Protein AF-A0A4Q2R6A9-F1 (afdb_monomer_lite)

Sequence (75 aa):
MRRPHVYERSVPRIRRGACTAPEGDPVRAARSVLRALQAVIATADAAGLAGLVDLLDAAWIEAERIEAGTPPVGT

Foldseek 3Di:
DDDDDDPPPPPPPPPPPPPPPPPDQLLVVLVVLLVPLVVVLVVCVVVVVVVVNVVSVVSNVVSVCVNVVHDDDDD

Secondary structure (DSSP, 8-state):
-PPP------------------SS-HHHHHHHHHHHHHHHHHHHHHTT-HHHHHHHHHHHHHHHHHHTTPPPS--

Structure (mmCIF, N/CA/C/O backbone):
data_AF-A0A4Q2R6A9-F1
#
_entry.id   AF-A0A4Q2R6A9-F1
#
loop_
_atom_site.group_PDB
_atom_site.id
_atom_site.type_symbol
_atom_site.label_atom_id
_atom_site.label_alt_id
_atom_site.label_comp_id
_atom_site.label_asym_id
_atom_site.label_entity_id
_atom_site.label_seq_id
_atom_site.pdbx_PDB_ins_code
_atom_site.Cartn_x
_atom_site.Cartn_y
_atom_site.Cartn_z
_atom_site.occupancy
_atom_site.B_iso_or_equiv
_atom_site.auth_seq_id
_atom_site.auth_comp_id
_atom_site.auth_asym_id
_atom_site.auth_atom_id
_atom_si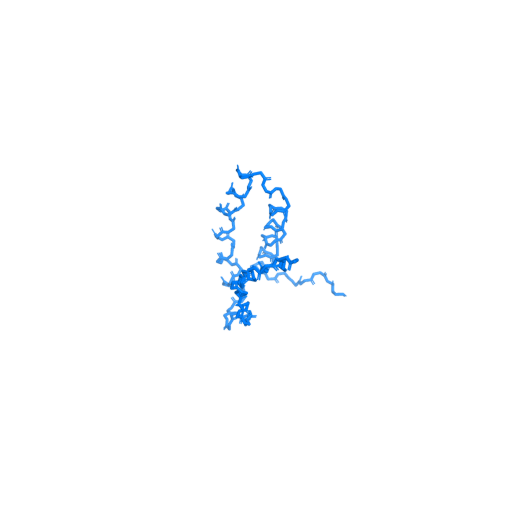te.pdbx_PDB_model_num
ATOM 1 N N . MET A 1 1 ? -19.635 -38.592 33.594 1.00 42.59 1 MET A N 1
ATOM 2 C CA . MET A 1 1 ? -18.626 -37.582 33.199 1.00 42.59 1 MET A CA 1
ATOM 3 C C . MET A 1 1 ? -18.855 -37.204 31.740 1.00 42.59 1 MET A C 1
ATOM 5 O O . MET A 1 1 ? -18.737 -38.067 30.881 1.00 42.59 1 MET A O 1
ATOM 9 N N . ARG A 1 2 ? -19.269 -35.961 31.460 1.00 55.69 2 ARG A N 1
ATOM 10 C CA . ARG A 1 2 ? -19.514 -35.457 30.095 1.00 55.6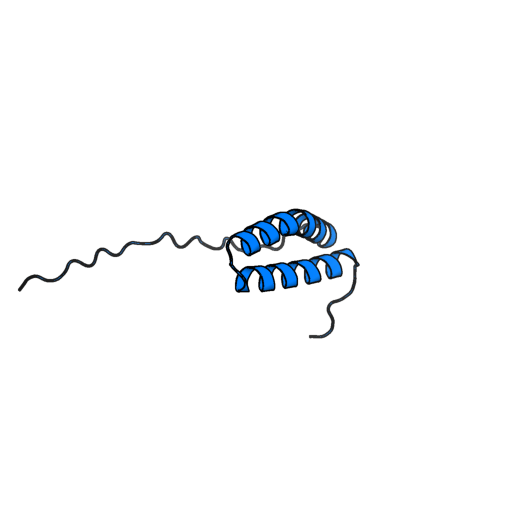9 2 ARG A CA 1
ATOM 11 C C . ARG A 1 2 ? -18.189 -34.960 29.507 1.00 55.69 2 ARG A C 1
ATOM 13 O O . ARG A 1 2 ? -17.593 -34.050 30.072 1.00 55.69 2 ARG A O 1
ATOM 20 N N . ARG A 1 3 ? -17.728 -35.550 28.400 1.00 63.25 3 ARG A N 1
ATOM 21 C CA . ARG A 1 3 ? -16.630 -34.980 27.600 1.00 63.25 3 ARG A CA 1
ATOM 22 C C . ARG A 1 3 ? -17.131 -33.693 26.926 1.00 63.25 3 ARG A C 1
ATOM 24 O O . ARG A 1 3 ? -18.236 -33.721 26.381 1.00 63.25 3 ARG A O 1
ATOM 31 N N . PRO A 1 4 ? -16.373 -32.586 26.939 1.00 62.53 4 PRO A N 1
ATOM 32 C CA . PRO A 1 4 ? -16.729 -31.420 26.147 1.00 62.53 4 PRO A CA 1
ATOM 33 C C . PRO A 1 4 ? -16.497 -31.740 24.666 1.00 62.53 4 PRO A C 1
ATOM 35 O O . PRO A 1 4 ? -15.388 -32.086 24.264 1.00 62.53 4 PRO A O 1
ATOM 38 N N . HIS A 1 5 ? -17.559 -31.660 23.862 1.00 62.59 5 HIS A N 1
ATOM 39 C CA . HIS A 1 5 ? -17.458 -31.694 22.405 1.00 62.59 5 HIS A CA 1
ATOM 40 C C . HIS A 1 5 ? -16.786 -30.393 21.954 1.00 62.59 5 HIS A C 1
ATOM 42 O O . HIS A 1 5 ? -17.387 -29.320 22.012 1.00 62.59 5 HIS A O 1
ATOM 48 N N . VAL A 1 6 ? -15.522 -30.483 21.548 1.00 63.44 6 VAL A N 1
ATOM 49 C CA . VAL A 1 6 ? -14.811 -29.384 20.895 1.00 63.44 6 VAL A CA 1
ATOM 50 C C . VAL A 1 6 ? -15.399 -29.253 19.493 1.00 63.44 6 VAL A C 1
ATOM 52 O O . VAL A 1 6 ? -15.208 -30.124 18.649 1.00 63.44 6 VAL A O 1
ATOM 55 N N . TYR A 1 7 ? -16.157 -28.186 19.248 1.00 59.34 7 TYR A N 1
ATOM 56 C CA . TYR A 1 7 ? -16.488 -27.786 17.886 1.00 59.34 7 TYR A CA 1
ATOM 57 C C . TYR A 1 7 ? -15.220 -27.193 17.273 1.00 59.34 7 TYR A C 1
ATOM 59 O O . TYR A 1 7 ? -14.902 -26.024 17.495 1.00 59.34 7 TYR A O 1
ATOM 67 N N . GLU A 1 8 ? -14.468 -28.001 16.528 1.00 57.53 8 GLU A N 1
ATOM 68 C CA . GLU A 1 8 ? -13.411 -27.490 15.661 1.00 57.53 8 GLU A CA 1
ATOM 69 C C . GLU A 1 8 ? -14.065 -26.612 14.586 1.00 57.53 8 GLU A C 1
ATOM 71 O O . GLU A 1 8 ? -14.570 -27.090 13.572 1.00 57.53 8 GLU A O 1
ATOM 76 N N . ARG A 1 9 ? -14.101 -25.295 14.814 1.00 58.75 9 ARG A N 1
ATOM 77 C CA . ARG A 1 9 ? -14.368 -24.330 13.747 1.00 58.75 9 ARG A CA 1
ATOM 78 C C . ARG A 1 9 ? -13.190 -24.399 12.784 1.00 58.75 9 ARG A C 1
ATOM 80 O O . ARG A 1 9 ? -12.153 -23.780 13.015 1.00 58.75 9 ARG A O 1
ATOM 87 N N . SER A 1 10 ? -13.350 -25.154 11.704 1.00 58.84 10 SER A N 1
ATOM 88 C CA . SER A 1 10 ? -12.456 -25.116 10.553 1.00 58.84 10 SER A CA 1
ATOM 89 C C . SER A 1 10 ? -12.568 -23.730 9.913 1.00 58.84 10 SER A C 1
ATOM 91 O O . SER A 1 10 ? -13.387 -23.503 9.028 1.00 58.84 10 SER A O 1
ATOM 93 N N . VAL A 1 11 ? -11.792 -22.758 10.402 1.00 58.88 11 VAL A N 1
ATOM 94 C CA . VAL A 1 11 ? -11.638 -21.475 9.710 1.00 58.88 11 VAL A CA 1
ATOM 95 C C . VAL A 1 11 ? -11.069 -21.807 8.331 1.00 58.88 11 VAL A C 1
ATOM 97 O O . VAL A 1 11 ? -10.038 -22.489 8.272 1.00 58.88 11 VAL A O 1
ATOM 100 N N . PRO A 1 12 ? -11.713 -21.396 7.224 1.00 55.47 12 PRO A N 1
ATOM 101 C CA . PRO A 1 12 ? -11.175 -21.657 5.904 1.00 55.47 12 PRO A CA 1
ATOM 102 C C . PRO A 1 12 ? -9.821 -20.961 5.819 1.00 55.47 12 PRO A C 1
ATOM 104 O O . PRO A 1 12 ? -9.729 -19.736 5.766 1.00 55.47 12 PRO A O 1
ATOM 107 N N . ARG A 1 13 ? -8.747 -21.758 5.857 1.00 61.44 13 ARG A N 1
ATOM 108 C CA . ARG A 1 13 ? -7.404 -21.289 5.541 1.00 61.44 13 ARG A CA 1
ATOM 109 C C . ARG A 1 13 ? -7.462 -20.886 4.080 1.00 61.44 13 ARG A C 1
ATOM 111 O O . ARG A 1 13 ? -7.395 -21.750 3.206 1.00 61.44 13 ARG A O 1
ATOM 118 N N . ILE A 1 14 ? -7.654 -19.593 3.828 1.00 60.12 14 ILE A N 1
ATOM 119 C CA . ILE A 1 14 ? -7.451 -19.008 2.510 1.00 60.12 14 ILE A CA 1
ATOM 120 C C . ILE A 1 14 ? -6.058 -19.471 2.102 1.00 60.12 14 ILE A C 1
ATOM 122 O O . ILE A 1 14 ? -5.059 -19.076 2.708 1.00 60.12 14 ILE A O 1
ATOM 126 N N . ARG A 1 15 ? -5.992 -20.396 1.139 1.00 56.38 15 ARG A N 1
ATOM 127 C CA . ARG A 1 15 ? -4.727 -20.723 0.499 1.00 56.38 15 ARG A CA 1
ATOM 128 C C . ARG A 1 15 ? -4.278 -19.388 -0.070 1.00 56.38 15 ARG A C 1
ATOM 130 O O . ARG A 1 15 ? -4.976 -18.855 -0.930 1.00 56.38 15 ARG A O 1
ATOM 137 N N . ARG A 1 16 ? -3.170 -18.829 0.431 1.00 53.09 16 ARG A N 1
ATOM 138 C CA . ARG A 1 16 ? -2.386 -17.878 -0.359 1.00 53.09 16 ARG A CA 1
ATOM 139 C C . ARG A 1 16 ? -2.096 -18.639 -1.644 1.00 53.09 16 ARG A C 1
ATOM 141 O O . ARG A 1 16 ? -1.210 -19.490 -1.664 1.00 53.09 16 ARG A O 1
ATOM 148 N N . GLY A 1 17 ? -2.958 -18.458 -2.648 1.00 46.75 17 GLY A N 1
ATOM 149 C CA . GLY A 1 17 ? -2.681 -18.889 -4.003 1.00 46.75 17 GLY A CA 1
ATOM 150 C C . GLY A 1 17 ? -1.307 -18.333 -4.285 1.00 46.75 17 GLY A C 1
ATOM 151 O O . GLY A 1 17 ? -1.066 -17.176 -3.931 1.00 46.75 17 GLY A O 1
ATOM 152 N N . ALA A 1 18 ? -0.404 -19.207 -4.732 1.00 43.66 18 ALA A N 1
ATOM 153 C CA . ALA A 1 18 ? 0.974 -18.867 -5.027 1.00 43.66 18 ALA A CA 1
ATOM 154 C C . ALA A 1 18 ? 1.000 -17.434 -5.557 1.00 43.66 18 ALA A C 1
ATOM 156 O O . ALA A 1 18 ? 0.354 -17.157 -6.567 1.00 43.66 18 ALA A O 1
ATOM 157 N N . CYS A 1 19 ? 1.627 -16.516 -4.813 1.00 46.97 19 CYS A N 1
ATOM 158 C CA . CYS A 1 19 ? 1.878 -15.172 -5.308 1.00 46.97 19 CYS A CA 1
ATOM 159 C C . CYS A 1 19 ? 2.909 -15.337 -6.421 1.00 46.97 19 CYS A C 1
ATOM 161 O O . CYS A 1 19 ? 4.092 -15.078 -6.233 1.00 46.97 19 CYS A O 1
ATOM 163 N N . THR A 1 20 ? 2.480 -15.880 -7.557 1.00 52.41 20 THR A N 1
ATOM 164 C CA . THR A 1 20 ? 3.193 -15.764 -8.808 1.00 52.41 20 THR A CA 1
ATOM 165 C C . THR A 1 20 ? 3.287 -14.273 -9.028 1.00 52.41 20 THR A C 1
ATOM 167 O O . THR A 1 20 ? 2.255 -13.607 -9.171 1.00 52.41 20 THR A O 1
ATOM 170 N N . ALA A 1 21 ? 4.513 -13.750 -8.944 1.00 53.19 21 ALA A N 1
ATOM 171 C CA . ALA A 1 21 ? 4.798 -12.403 -9.394 1.00 53.19 21 ALA A CA 1
ATOM 172 C C . ALA A 1 21 ? 4.093 -12.245 -10.747 1.00 53.19 21 ALA A C 1
ATOM 174 O O . ALA A 1 21 ? 4.199 -13.158 -11.574 1.00 53.19 21 ALA A O 1
ATOM 175 N N . PRO A 1 22 ? 3.287 -11.189 -10.944 1.00 56.22 22 PRO A N 1
ATOM 176 C CA . PRO A 1 22 ? 2.639 -10.997 -12.228 1.00 56.22 22 PRO A CA 1
ATOM 177 C C . PRO A 1 22 ? 3.726 -11.082 -13.302 1.00 56.22 22 PRO A C 1
ATOM 179 O O . PRO A 1 22 ? 4.768 -10.450 -13.147 1.00 56.22 22 PRO A O 1
ATOM 182 N N . GLU A 1 23 ? 3.500 -11.839 -14.380 1.00 57.41 23 GLU A N 1
ATOM 183 C CA . GLU A 1 23 ? 4.377 -11.869 -15.570 1.00 57.41 23 GLU A CA 1
ATOM 184 C C . GLU A 1 23 ? 4.381 -10.511 -16.316 1.00 57.41 23 GLU A C 1
ATOM 186 O O . GLU A 1 23 ? 4.518 -10.429 -17.533 1.00 57.41 23 GLU A O 1
ATOM 191 N N . GLY A 1 24 ? 4.143 -9.419 -15.593 1.00 65.56 24 GLY A N 1
ATOM 192 C CA . GLY A 1 24 ? 4.020 -8.067 -16.087 1.00 65.56 24 GLY A CA 1
ATOM 193 C C . GLY A 1 24 ? 5.234 -7.227 -15.722 1.00 65.56 24 GLY A C 1
ATOM 194 O O . GLY A 1 24 ? 5.971 -7.514 -14.783 1.00 65.56 24 GLY A O 1
ATOM 195 N N . ASP A 1 25 ? 5.391 -6.146 -16.476 1.00 83.25 25 ASP A N 1
ATOM 196 C CA . ASP A 1 25 ? 6.377 -5.102 -16.232 1.00 83.25 25 ASP A CA 1
ATOM 197 C C . ASP A 1 25 ? 6.335 -4.627 -14.757 1.00 83.25 25 ASP A C 1
ATOM 199 O O . ASP A 1 25 ? 5.286 -4.142 -14.305 1.00 83.25 25 ASP A O 1
ATOM 203 N N . PRO A 1 26 ? 7.441 -4.754 -13.996 1.00 82.19 26 PRO A N 1
ATOM 204 C CA . PRO A 1 26 ? 7.492 -4.371 -12.587 1.00 82.19 26 PRO A CA 1
ATOM 205 C C . PRO A 1 26 ? 7.180 -2.886 -12.374 1.00 82.19 26 PRO A C 1
ATOM 207 O O . PRO A 1 26 ? 6.551 -2.538 -11.376 1.00 82.19 26 PRO A O 1
ATOM 210 N N . VAL A 1 27 ? 7.514 -2.017 -13.335 1.00 87.31 27 VAL A N 1
ATOM 211 C CA . VAL A 1 27 ? 7.185 -0.583 -13.286 1.00 87.31 27 VAL A CA 1
ATOM 212 C C . VAL A 1 27 ? 5.674 -0.380 -13.363 1.00 87.31 27 VAL A C 1
ATOM 214 O O . VAL A 1 27 ? 5.091 0.406 -12.612 1.00 87.31 27 VAL A O 1
ATOM 217 N N . ARG A 1 28 ? 4.999 -1.128 -14.242 1.00 85.00 28 ARG A N 1
ATOM 218 C CA . ARG A 1 28 ? 3.537 -1.094 -14.359 1.00 85.00 28 ARG A CA 1
ATOM 219 C C . ARG A 1 28 ? 2.863 -1.588 -13.080 1.00 85.00 28 ARG A C 1
ATOM 221 O O . ARG A 1 28 ? 1.889 -0.975 -12.644 1.00 85.00 28 ARG A O 1
ATOM 228 N N . ALA A 1 29 ? 3.370 -2.668 -12.487 1.00 85.81 29 ALA A N 1
ATOM 229 C CA . ALA A 1 29 ? 2.860 -3.187 -11.222 1.00 85.81 29 ALA A CA 1
ATOM 230 C C . ALA A 1 29 ? 3.036 -2.166 -10.084 1.00 85.81 29 ALA A C 1
ATOM 232 O O . ALA A 1 29 ? 2.070 -1.871 -9.379 1.00 85.81 29 ALA A O 1
ATOM 233 N N . ALA A 1 30 ? 4.222 -1.563 -9.967 1.00 87.00 30 ALA A N 1
ATOM 234 C CA . ALA A 1 30 ? 4.521 -0.528 -8.982 1.00 87.00 30 ALA A CA 1
ATOM 235 C C . ALA A 1 30 ? 3.567 0.672 -9.094 1.00 87.00 30 ALA A C 1
ATOM 237 O O . ALA A 1 30 ? 2.951 1.070 -8.106 1.00 87.00 30 ALA A O 1
ATOM 238 N N . ARG A 1 31 ? 3.325 1.177 -10.309 1.00 88.56 31 ARG A N 1
ATOM 239 C CA . ARG A 1 31 ? 2.379 2.281 -10.539 1.00 88.56 31 ARG A CA 1
ATOM 240 C C . ARG A 1 31 ? 0.949 1.943 -10.110 1.00 88.56 31 ARG A C 1
ATOM 242 O O . ARG A 1 31 ? 0.242 2.791 -9.565 1.00 88.56 31 ARG A O 1
ATOM 249 N N . SER A 1 32 ? 0.492 0.718 -10.372 1.00 88.38 32 SER A N 1
ATOM 250 C CA . SER A 1 32 ? -0.826 0.258 -9.917 1.00 88.38 32 SER A CA 1
ATOM 251 C C . SER A 1 32 ? -0.914 0.189 -8.392 1.00 88.38 32 SER A C 1
ATOM 253 O O . SER A 1 32 ? -1.938 0.575 -7.831 1.00 88.38 32 SER A O 1
ATOM 255 N N . VAL A 1 33 ? 0.159 -0.252 -7.732 1.00 88.38 33 VAL A N 1
ATOM 256 C CA . VAL A 1 33 ? 0.266 -0.295 -6.269 1.00 88.38 33 VAL A CA 1
ATOM 257 C C . VAL A 1 33 ? 0.226 1.114 -5.671 1.00 88.38 33 VAL A C 1
ATOM 259 O O . VAL A 1 33 ? -0.602 1.356 -4.797 1.00 88.38 33 VAL A O 1
ATOM 262 N N . LEU A 1 34 ? 1.004 2.066 -6.196 1.00 90.31 34 LEU A N 1
ATOM 263 C CA . LEU A 1 34 ? 0.998 3.466 -5.740 1.00 90.31 34 LEU A CA 1
ATOM 264 C C . LEU A 1 34 ? -0.395 4.100 -5.833 1.00 90.31 34 LEU A C 1
ATOM 266 O O . LEU A 1 34 ? -0.870 4.731 -4.896 1.00 90.31 34 LEU A O 1
ATOM 270 N N . ARG A 1 35 ? -1.122 3.871 -6.932 1.00 90.06 35 ARG A N 1
ATOM 271 C CA . ARG A 1 35 ? -2.494 4.393 -7.067 1.00 90.06 35 ARG A CA 1
ATOM 272 C C . ARG A 1 35 ? -3.466 3.812 -6.039 1.00 90.06 35 ARG A C 1
ATOM 274 O O . ARG A 1 35 ? -4.402 4.499 -5.643 1.00 90.06 35 ARG A O 1
ATOM 281 N N . ALA A 1 36 ? -3.283 2.554 -5.645 1.00 89.44 36 ALA A N 1
ATOM 282 C CA . ALA A 1 36 ? -4.172 1.880 -4.704 1.00 89.44 36 ALA A CA 1
ATOM 283 C C . ALA A 1 36 ? -3.827 2.193 -3.239 1.00 89.44 36 ALA A C 1
ATOM 285 O O . ALA A 1 36 ? -4.730 2.344 -2.417 1.00 89.44 36 ALA A O 1
ATOM 286 N N . LEU A 1 37 ? -2.537 2.307 -2.911 1.00 91.44 37 LEU A N 1
ATOM 287 C CA . LEU A 1 37 ? -2.059 2.419 -1.533 1.00 91.44 37 LEU A CA 1
ATOM 288 C C . LEU A 1 37 ? -2.550 3.680 -0.820 1.00 91.44 37 LEU A C 1
ATOM 290 O O . LEU A 1 37 ? -2.899 3.587 0.349 1.00 91.44 37 LEU A O 1
ATOM 294 N N . GLN A 1 38 ? -2.656 4.823 -1.503 1.00 86.88 38 GLN A N 1
ATOM 295 C CA . GLN A 1 38 ? -3.070 6.092 -0.882 1.00 86.88 38 GLN A CA 1
ATOM 296 C C . GLN A 1 38 ? -4.424 5.983 -0.165 1.00 86.88 38 GLN A C 1
ATOM 298 O O . GLN A 1 38 ? -4.567 6.404 0.982 1.00 86.88 38 GLN A O 1
ATOM 303 N N . ALA A 1 39 ? -5.411 5.363 -0.816 1.00 89.81 39 ALA A N 1
ATOM 304 C CA . ALA A 1 39 ? -6.732 5.164 -0.226 1.00 89.81 39 ALA A CA 1
ATOM 305 C C . ALA A 1 39 ? -6.701 4.151 0.933 1.00 89.81 39 ALA A C 1
ATOM 307 O O . ALA A 1 39 ? -7.427 4.301 1.918 1.00 89.81 39 ALA A O 1
ATOM 308 N N . VAL A 1 40 ? -5.851 3.126 0.832 1.00 92.12 40 VAL A N 1
ATOM 309 C CA . VAL A 1 40 ? -5.727 2.073 1.848 1.00 92.12 40 VAL A CA 1
ATOM 310 C C . VAL A 1 40 ? -5.010 2.592 3.097 1.00 92.12 40 VAL A C 1
ATOM 312 O O . VAL A 1 40 ? -5.476 2.315 4.198 1.00 92.12 40 VAL A O 1
ATOM 315 N N . ILE A 1 41 ? -3.950 3.391 2.939 1.00 92.56 41 ILE A N 1
ATOM 316 C CA . ILE A 1 41 ? -3.227 4.054 4.035 1.00 92.56 41 ILE A CA 1
ATOM 317 C C . ILE A 1 41 ? -4.174 4.977 4.800 1.00 92.56 41 ILE A C 1
ATOM 319 O O . ILE A 1 41 ? -4.314 4.829 6.010 1.00 92.56 41 ILE A O 1
ATOM 323 N N . ALA A 1 42 ? -4.907 5.847 4.098 1.00 91.44 42 ALA A N 1
ATOM 324 C CA . ALA A 1 42 ? -5.877 6.742 4.731 1.00 91.44 42 ALA A CA 1
ATOM 325 C C . ALA A 1 42 ? -6.969 5.975 5.502 1.00 91.44 42 ALA A C 1
ATOM 327 O O . ALA A 1 42 ? -7.390 6.386 6.581 1.00 91.44 42 ALA A O 1
ATOM 328 N N . THR A 1 43 ? -7.413 4.831 4.971 1.00 95.38 43 THR A N 1
ATOM 329 C CA . THR A 1 43 ? -8.397 3.970 5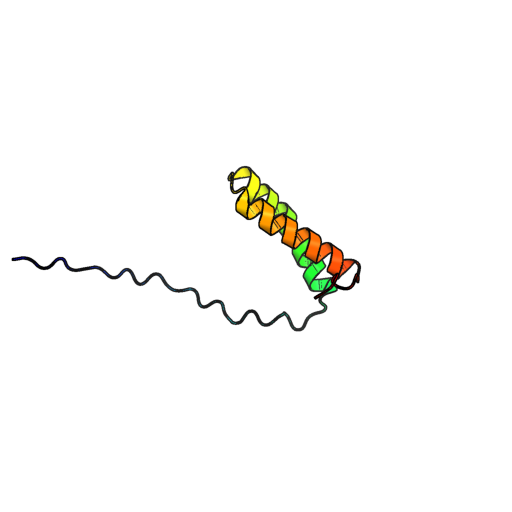.647 1.00 95.38 43 THR A CA 1
ATOM 330 C C . THR A 1 43 ? -7.802 3.287 6.883 1.00 95.38 43 THR A C 1
ATOM 332 O O . THR A 1 43 ? -8.473 3.187 7.909 1.00 95.38 43 THR A O 1
ATOM 335 N N . ALA A 1 44 ? -6.555 2.815 6.804 1.00 94.62 44 ALA A N 1
ATOM 336 C CA . ALA A 1 44 ? -5.853 2.181 7.917 1.00 94.62 44 ALA A CA 1
ATOM 337 C C . ALA A 1 44 ? -5.567 3.176 9.054 1.00 94.62 44 ALA A C 1
ATOM 339 O O . ALA A 1 44 ? -5.764 2.833 10.221 1.00 94.62 44 ALA A O 1
ATOM 340 N N . ASP A 1 45 ? -5.182 4.405 8.711 1.00 95.56 45 ASP A N 1
ATOM 341 C CA . ASP A 1 45 ? -4.949 5.496 9.657 1.00 95.56 45 ASP A CA 1
ATOM 342 C C . ASP A 1 45 ? -6.245 5.904 10.375 1.00 95.56 45 ASP A C 1
ATOM 344 O O . ASP A 1 45 ? -6.313 5.897 11.604 1.00 95.56 45 ASP A O 1
ATOM 348 N N . ALA A 1 46 ? -7.336 6.103 9.625 1.00 96.12 46 ALA A N 1
ATOM 349 C CA . ALA A 1 46 ? -8.654 6.385 10.198 1.00 96.12 46 ALA A CA 1
ATOM 350 C C . ALA A 1 46 ? -9.172 5.261 11.121 1.00 96.12 46 ALA A C 1
ATOM 352 O O . ALA A 1 46 ? -9.953 5.516 12.039 1.00 96.12 46 ALA A O 1
ATOM 353 N N . ALA A 1 47 ? -8.739 4.018 10.892 1.00 96.44 47 ALA A N 1
ATOM 354 C CA . ALA A 1 47 ? -9.052 2.865 11.734 1.00 96.44 47 ALA A CA 1
ATOM 355 C C . ALA A 1 47 ? -8.094 2.691 12.933 1.00 96.44 47 ALA A C 1
ATOM 357 O O . ALA A 1 47 ? -8.265 1.751 13.711 1.00 96.44 47 ALA A O 1
ATOM 358 N N . GLY A 1 48 ? -7.091 3.562 13.093 1.00 96.50 48 GLY A N 1
ATOM 359 C CA . GLY A 1 48 ? -6.097 3.491 14.167 1.00 96.50 48 GLY A CA 1
ATOM 360 C C . GLY A 1 48 ? -5.136 2.304 14.045 1.00 96.50 48 GLY A 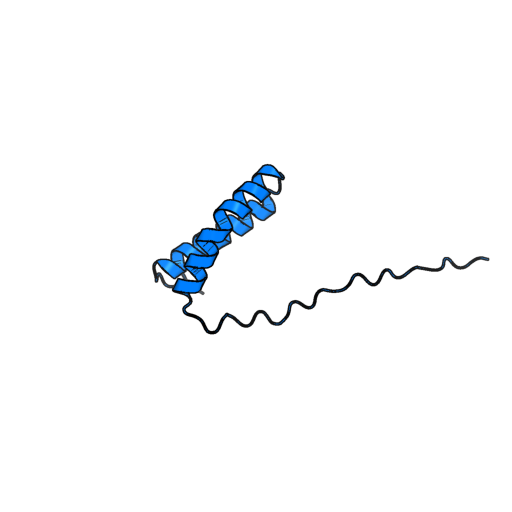C 1
ATOM 361 O O . GLY A 1 48 ? -4.576 1.849 15.044 1.00 96.50 48 GLY A O 1
ATOM 362 N N . LEU A 1 49 ? -4.947 1.765 12.839 1.00 96.44 49 LEU A N 1
ATOM 363 C CA . LEU A 1 49 ? -4.109 0.594 12.580 1.00 96.44 49 LEU A CA 1
ATOM 364 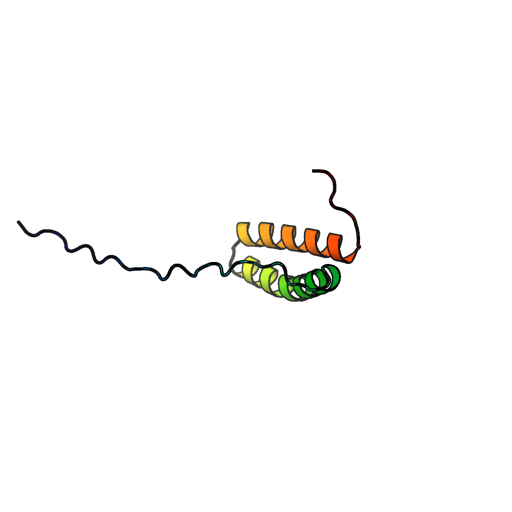C C . LEU A 1 49 ? -2.658 1.003 12.292 1.00 96.44 49 LEU A C 1
ATOM 366 O O . LEU A 1 49 ? -2.136 0.717 11.217 1.00 96.44 49 LEU A O 1
ATOM 370 N N . ALA A 1 50 ? -1.993 1.642 13.257 1.00 93.06 50 ALA A N 1
ATOM 371 C CA . ALA A 1 50 ? -0.651 2.216 13.078 1.00 93.06 50 ALA A CA 1
ATOM 372 C C . ALA A 1 50 ? 0.372 1.225 12.484 1.00 93.06 50 ALA A C 1
ATOM 374 O O . ALA A 1 50 ? 1.024 1.525 11.493 1.00 93.06 50 ALA A O 1
ATOM 375 N N . GLY A 1 51 ? 0.430 -0.011 12.996 1.00 93.44 51 GLY A N 1
ATOM 376 C CA . GLY A 1 51 ? 1.361 -1.017 12.465 1.00 93.44 51 GLY A CA 1
ATOM 377 C C . GLY A 1 51 ? 1.055 -1.475 11.031 1.00 93.44 51 GLY A C 1
ATOM 378 O O . GLY A 1 51 ? 1.937 -1.986 10.350 1.00 93.44 51 GLY A O 1
ATOM 379 N N . LEU A 1 52 ? -0.184 -1.311 10.554 1.00 93.38 52 LEU A N 1
ATOM 380 C CA . LEU A 1 52 ? -0.519 -1.538 9.147 1.00 93.38 52 LEU A CA 1
ATOM 381 C C . LEU A 1 52 ? -0.098 -0.340 8.291 1.00 93.38 52 LEU A C 1
ATOM 383 O O . LEU A 1 52 ? 0.407 -0.555 7.195 1.00 93.38 52 LEU A O 1
ATOM 387 N N . VAL A 1 53 ? -0.276 0.886 8.791 1.00 93.75 53 VAL A N 1
ATOM 388 C CA . VAL A 1 53 ? 0.185 2.114 8.122 1.00 93.75 53 VAL A CA 1
ATOM 389 C C . VAL A 1 53 ? 1.689 2.038 7.857 1.00 93.75 53 VAL A C 1
ATOM 391 O O . VAL A 1 53 ? 2.086 2.151 6.702 1.00 93.75 53 VAL A O 1
ATOM 394 N N . ASP A 1 54 ? 2.495 1.679 8.860 1.00 94.12 54 ASP 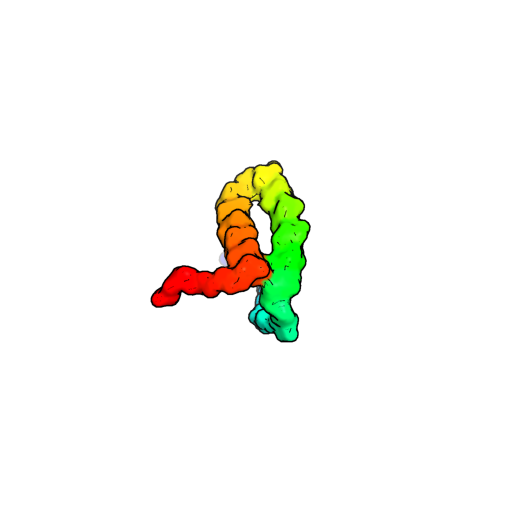A N 1
ATOM 395 C CA . ASP A 1 54 ? 3.954 1.544 8.711 1.00 94.12 54 ASP A CA 1
ATOM 396 C C . ASP A 1 54 ? 4.350 0.559 7.591 1.00 94.12 54 ASP A C 1
ATOM 398 O O . ASP A 1 54 ? 5.261 0.807 6.798 1.00 94.12 54 ASP A O 1
ATOM 402 N N . LEU A 1 55 ? 3.652 -0.579 7.500 1.00 94.62 55 LEU A N 1
ATOM 403 C CA . LEU A 1 55 ? 3.908 -1.587 6.467 1.00 94.62 55 LEU A CA 1
ATOM 404 C C . LEU A 1 55 ? 3.478 -1.112 5.073 1.00 94.62 55 LEU A C 1
ATOM 406 O O . LEU A 1 55 ? 4.126 -1.455 4.081 1.00 94.62 55 LEU A O 1
ATOM 410 N N . LEU A 1 56 ? 2.384 -0.355 4.984 1.00 94.06 56 LEU A N 1
ATOM 411 C CA . LEU A 1 56 ? 1.896 0.208 3.727 1.00 94.06 56 LEU A CA 1
ATOM 412 C C . LEU A 1 56 ? 2.792 1.353 3.237 1.00 94.06 56 LEU A C 1
ATOM 414 O O . LEU A 1 56 ? 3.031 1.439 2.034 1.00 94.06 56 LEU A O 1
ATOM 418 N N . ASP A 1 57 ? 3.349 2.158 4.141 1.00 92.56 57 ASP A N 1
ATOM 419 C CA . ASP A 1 57 ? 4.343 3.188 3.821 1.00 92.56 57 ASP A CA 1
ATOM 420 C C . ASP A 1 57 ? 5.653 2.566 3.322 1.00 92.56 57 ASP A C 1
ATOM 422 O O . ASP A 1 57 ? 6.209 2.993 2.309 1.00 92.56 57 ASP A O 1
ATOM 426 N N . ALA A 1 58 ? 6.121 1.486 3.954 1.00 92.69 58 ALA A N 1
ATOM 427 C CA . ALA A 1 58 ? 7.274 0.740 3.449 1.00 92.69 58 ALA A CA 1
ATOM 428 C C . ALA A 1 58 ? 7.020 0.182 2.033 1.00 92.69 58 ALA A C 1
ATOM 430 O O . ALA A 1 58 ? 7.894 0.249 1.165 1.00 92.69 58 ALA A O 1
ATOM 431 N N . ALA A 1 59 ? 5.810 -0.328 1.776 1.00 91.44 59 ALA A N 1
ATOM 432 C CA . ALA A 1 59 ? 5.409 -0.796 0.451 1.00 91.44 59 ALA A CA 1
ATOM 433 C C . ALA A 1 59 ? 5.307 0.345 -0.579 1.00 91.44 59 ALA A C 1
ATOM 435 O O . ALA A 1 59 ? 5.646 0.139 -1.746 1.00 91.44 59 ALA A O 1
ATOM 436 N N . TRP A 1 60 ? 4.877 1.540 -0.158 1.00 92.31 60 TRP A N 1
ATOM 437 C CA . TRP A 1 60 ? 4.850 2.746 -0.989 1.00 92.31 60 TRP A CA 1
ATOM 438 C C . TRP A 1 60 ? 6.255 3.123 -1.458 1.00 92.31 60 TRP A C 1
ATOM 440 O O . TRP A 1 60 ? 6.497 3.228 -2.659 1.00 92.31 60 TRP A O 1
ATOM 450 N N . ILE A 1 61 ? 7.200 3.239 -0.520 1.00 91.88 61 ILE A N 1
ATOM 451 C CA . ILE A 1 61 ? 8.600 3.594 -0.797 1.00 91.88 61 ILE A CA 1
ATOM 452 C C . ILE A 1 61 ? 9.245 2.589 -1.761 1.00 91.88 61 ILE A C 1
ATOM 454 O O . ILE A 1 61 ? 9.988 2.966 -2.670 1.00 91.88 61 ILE A O 1
ATOM 458 N N . GLU A 1 62 ? 8.973 1.295 -1.580 1.00 91.31 62 GLU A N 1
ATOM 459 C CA . GLU A 1 62 ? 9.477 0.259 -2.483 1.00 91.31 62 GLU A CA 1
ATOM 460 C C . GLU A 1 62 ? 8.909 0.416 -3.900 1.00 91.31 62 GLU A C 1
ATOM 462 O O . GLU A 1 62 ? 9.649 0.332 -4.881 1.00 91.31 62 GLU A O 1
ATOM 467 N N . ALA A 1 63 ? 7.610 0.690 -4.024 1.00 89.44 63 ALA A N 1
ATOM 468 C CA . ALA A 1 63 ? 6.975 0.892 -5.319 1.00 89.44 63 ALA A CA 1
ATOM 469 C C . ALA A 1 63 ? 7.503 2.152 -6.034 1.00 89.44 63 ALA A C 1
ATOM 471 O O . ALA A 1 63 ? 7.785 2.084 -7.230 1.00 89.44 63 ALA A O 1
ATOM 472 N N . GLU A 1 64 ? 7.719 3.265 -5.325 1.00 91.50 64 GLU A N 1
ATOM 473 C CA . GLU A 1 64 ? 8.354 4.465 -5.897 1.00 91.50 64 GLU A CA 1
ATOM 474 C C . GLU A 1 64 ? 9.761 4.165 -6.423 1.00 91.50 64 GLU A C 1
ATOM 476 O O . GLU A 1 64 ? 10.122 4.589 -7.522 1.00 91.50 64 GLU A O 1
ATOM 481 N N . ARG A 1 65 ? 10.547 3.380 -5.676 1.00 89.69 65 ARG A N 1
ATOM 482 C CA . ARG A 1 65 ? 11.899 2.983 -6.089 1.00 89.69 65 ARG A CA 1
ATOM 483 C C . ARG A 1 65 ? 11.887 2.170 -7.384 1.00 89.69 65 ARG A C 1
ATOM 485 O O . ARG A 1 65 ? 12.692 2.433 -8.281 1.00 89.69 65 ARG A O 1
ATOM 492 N N . ILE A 1 66 ? 10.976 1.199 -7.476 1.00 88.19 66 ILE A N 1
ATOM 493 C CA . ILE A 1 66 ? 10.801 0.356 -8.664 1.00 88.19 66 ILE A CA 1
ATOM 494 C C . ILE A 1 66 ? 10.343 1.204 -9.856 1.00 88.19 66 ILE A C 1
ATOM 496 O O . ILE A 1 66 ? 10.890 1.052 -10.947 1.00 88.19 66 ILE A O 1
ATOM 500 N N . GLU A 1 67 ? 9.386 2.122 -9.667 1.00 86.75 67 GLU A N 1
ATOM 501 C CA . GLU A 1 67 ? 8.936 3.022 -10.737 1.00 86.75 67 GLU A CA 1
ATOM 502 C C . GLU A 1 67 ? 10.058 3.954 -11.222 1.00 86.75 67 GLU A C 1
ATOM 504 O O . GLU A 1 67 ? 10.191 4.178 -12.425 1.00 86.75 67 GLU A O 1
ATOM 509 N N . ALA A 1 68 ? 10.908 4.436 -10.313 1.00 87.12 68 ALA A N 1
ATOM 510 C CA . ALA A 1 68 ? 12.079 5.248 -10.635 1.00 87.12 68 ALA A CA 1
ATOM 511 C C . ALA A 1 68 ? 13.220 4.457 -11.308 1.00 87.12 68 ALA A C 1
ATOM 513 O O . ALA A 1 68 ? 14.227 5.050 -11.696 1.00 87.12 68 ALA A O 1
ATOM 514 N N . GLY A 1 69 ? 13.106 3.128 -11.424 1.00 82.12 69 GLY A N 1
ATOM 515 C CA . GLY A 1 69 ? 14.147 2.268 -11.993 1.00 82.12 69 GLY A CA 1
ATOM 516 C C . GLY A 1 69 ? 15.423 2.211 -11.148 1.00 82.12 69 GLY A C 1
ATOM 517 O O . GLY A 1 69 ? 16.494 1.899 -11.669 1.00 82.12 69 GLY A O 1
ATOM 518 N N . THR A 1 70 ? 15.335 2.537 -9.854 1.00 73.44 70 THR A N 1
ATOM 519 C CA . THR A 1 70 ? 16.500 2.542 -8.963 1.00 73.44 70 THR A CA 1
ATOM 520 C C . THR A 1 70 ? 16.749 1.118 -8.456 1.00 73.44 70 THR A C 1
ATOM 522 O O . THR A 1 70 ? 15.827 0.503 -7.915 1.00 73.44 70 THR A O 1
ATOM 525 N N . PRO A 1 71 ? 17.962 0.556 -8.618 1.00 60.56 71 PRO A N 1
ATOM 526 C CA . PRO A 1 71 ? 18.253 -0.791 -8.140 1.00 60.56 71 PRO A CA 1
ATOM 527 C C . PRO A 1 71 ? 18.118 -0.879 -6.608 1.00 60.56 71 PRO A C 1
ATOM 529 O O . PRO A 1 71 ? 18.315 0.126 -5.916 1.00 60.56 71 PRO A O 1
ATOM 532 N N . PRO A 1 72 ? 17.792 -2.063 -6.050 1.00 60.75 72 PRO A N 1
ATOM 533 C CA . PRO A 1 72 ? 17.742 -2.247 -4.604 1.00 60.75 72 PRO A CA 1
ATOM 534 C C . PRO A 1 72 ? 19.117 -1.954 -3.989 1.00 60.75 72 PRO A C 1
ATOM 536 O O . PRO A 1 72 ? 20.150 -2.387 -4.503 1.00 60.75 72 PRO A O 1
ATOM 539 N N . VAL A 1 73 ? 19.133 -1.208 -2.884 1.00 59.19 73 VAL A N 1
ATOM 540 C CA . VAL A 1 73 ? 20.362 -0.923 -2.136 1.00 59.19 73 VAL A CA 1
ATOM 541 C C . VAL A 1 73 ? 20.740 -2.183 -1.360 1.00 59.19 73 VAL A C 1
ATOM 543 O O . VAL A 1 73 ? 20.162 -2.426 -0.312 1.00 59.19 73 VAL A O 1
ATOM 546 N N . GLY A 1 74 ? 21.687 -2.961 -1.897 1.00 52.09 74 GLY A N 1
ATOM 547 C CA . GLY A 1 74 ? 22.466 -3.986 -1.187 1.00 52.09 74 GLY A CA 1
ATOM 548 C C . GLY A 1 74 ? 21.681 -5.151 -0.567 1.00 52.09 74 GLY A C 1
ATOM 549 O O . GLY A 1 74 ? 20.982 -4.990 0.428 1.00 52.09 74 GLY A O 1
ATOM 550 N N . THR A 1 75 ? 21.875 -6.354 -1.108 1.00 45.38 75 THR A N 1
ATOM 551 C CA . THR A 1 75 ? 21.778 -7.603 -0.326 1.00 45.38 75 THR A CA 1
ATOM 552 C C . THR A 1 75 ? 22.996 -7.776 0.562 1.00 45.38 75 THR A C 1
ATOM 554 O O . THR A 1 75 ? 24.105 -7.518 0.036 1.00 45.38 75 THR A O 1
#

pLDDT: mean 77.17, std 17.43, range [42.59, 96.5]

Organism: NCBI:txid2316527

Radius of gyration: 19.39 Å; chains: 1; bounding box: 42×44×49 Å